Protein AF-A0A924NH27-F1 (afdb_monomer)

Secondary structure (DSSP, 8-state):
-------------GGGTTHHHHHHHHHHHHHHHHHHHSSS-HHHHHHHHHHHHHHHHHHHHHHHHHTT----HHHHHHHHHHHHHHHHHH-TTGGGHHHHHHHHHHHHHHHT-

Solvent-accessible surface area (backbone atoms only — not comparable to full-atom values): 6464 Å² total; per-residue (Å²): 139,78,90,77,80,80,72,81,80,74,73,84,70,75,75,67,80,52,45,69,57,53,50,50,49,51,51,51,52,50,50,55,49,52,54,27,66,74,35,93,51,73,62,50,36,40,51,51,51,19,51,51,41,36,51,52,50,52,52,51,49,52,55,39,40,76,72,74,44,84,75,69,57,72,53,53,44,53,24,31,44,44,25,31,51,32,36,70,74,65,36,86,76,49,31,62,57,37,54,54,54,31,51,52,50,47,52,52,61,51,72,76,101

pLDDT: mean 80.41, std 10.98, range [51.5, 97.88]

Foldseek 3Di:
DDDPPPDPPPDPDPVPVCVVVVVVVVVVVVVLQVCQVPDPDVCSNLVVQLVVQLVVLVVVQVVVVVVVDHFDNPLSNVLSNVLSVCCVPPNDPRSVVSVVVSVVVRCVVVVVD

Sequence (113 aa):
MTSLDEHPVTTPGRAGRNLPAAIGVGLGLGTVITATVFSPYRWTFAVLVAVAAVVGTVEIVRALRALGAAPPLPPLLAAGAAMGLLGYRQGVEAPLLAPSLTVLACVVLRSTG

Structure (mmCIF, N/CA/C/O backbone):
data_AF-A0A924NH27-F1
#
_entry.id   AF-A0A924NH27-F1
#
loop_
_atom_site.group_PDB
_atom_site.id
_atom_site.type_symbol
_atom_site.label_atom_id
_atom_site.label_alt_id
_atom_site.label_comp_id
_atom_site.label_asym_id
_atom_site.label_entity_id
_atom_site.label_seq_id
_atom_site.pdbx_PDB_ins_code
_atom_site.Cartn_x
_atom_site.Cartn_y
_atom_site.Cartn_z
_atom_site.occupancy
_atom_site.B_iso_or_equiv
_atom_site.auth_seq_id
_atom_site.auth_comp_id
_atom_site.auth_asym_id
_atom_site.auth_atom_id
_atom_site.pdbx_PDB_model_num
ATOM 1 N N . MET A 1 1 ? 4.628 -47.138 41.027 1.00 51.50 1 MET A N 1
ATOM 2 C CA . MET A 1 1 ? 3.374 -46.995 40.255 1.00 51.50 1 MET A CA 1
ATOM 3 C C . MET A 1 1 ? 2.738 -45.690 40.695 1.00 51.50 1 MET A C 1
ATOM 5 O O . MET A 1 1 ? 2.439 -45.592 41.868 1.00 51.50 1 MET A O 1
ATOM 9 N N . THR A 1 2 ? 2.607 -44.632 39.908 1.00 52.53 2 THR A N 1
ATOM 10 C CA . THR A 1 2 ? 2.494 -44.519 38.449 1.00 52.53 2 THR A CA 1
ATOM 11 C C . THR A 1 2 ? 2.829 -43.078 38.070 1.00 52.53 2 THR A C 1
ATOM 13 O O . THR A 1 2 ? 2.265 -42.142 38.628 1.00 52.53 2 THR A O 1
A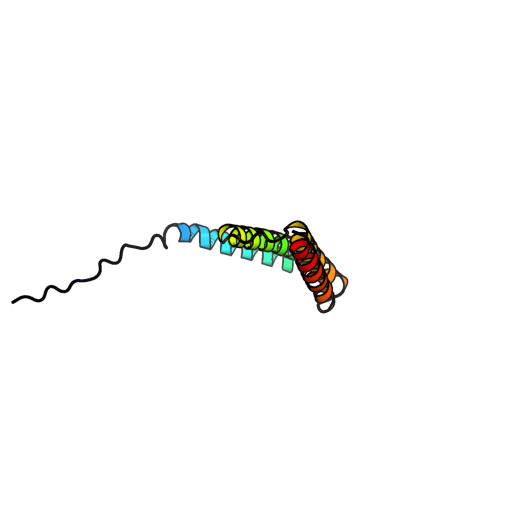TOM 16 N N . SER A 1 3 ? 3.752 -42.932 37.128 1.00 62.16 3 SER A N 1
ATOM 17 C CA . SER A 1 3 ? 3.956 -41.752 36.294 1.00 62.16 3 SER A CA 1
ATOM 18 C C . SER A 1 3 ? 2.653 -41.402 35.574 1.00 62.16 3 SER A C 1
ATOM 20 O O . SER A 1 3 ? 2.194 -42.195 34.755 1.00 62.16 3 SER A O 1
ATOM 22 N N . LEU A 1 4 ? 2.051 -40.249 35.873 1.00 63.53 4 LEU A N 1
ATOM 23 C CA . LEU A 1 4 ? 1.131 -39.612 34.934 1.00 63.53 4 LEU A CA 1
ATOM 24 C C . LEU A 1 4 ? 1.895 -38.464 34.291 1.00 63.53 4 LEU A C 1
ATOM 26 O O . LEU A 1 4 ? 1.920 -37.347 34.801 1.00 63.53 4 LEU A O 1
ATOM 30 N N . ASP A 1 5 ? 2.584 -38.800 33.205 1.00 59.84 5 ASP A N 1
ATOM 31 C CA . ASP A 1 5 ? 3.052 -37.834 32.228 1.00 59.84 5 ASP A CA 1
ATOM 32 C C . ASP A 1 5 ? 1.852 -36.997 31.782 1.00 59.84 5 ASP A C 1
ATOM 34 O O . ASP A 1 5 ? 1.005 -37.441 31.002 1.00 59.84 5 ASP A O 1
ATOM 38 N N . GLU A 1 6 ? 1.753 -35.779 32.304 1.00 66.62 6 GLU A N 1
ATOM 39 C CA . GLU A 1 6 ? 0.852 -34.777 31.762 1.00 66.62 6 GLU A CA 1
ATOM 40 C C . GLU A 1 6 ? 1.473 -34.278 30.458 1.00 66.62 6 GLU A C 1
ATOM 42 O O . GLU A 1 6 ? 2.238 -33.316 30.414 1.00 66.62 6 GLU A O 1
ATOM 47 N N . HIS A 1 7 ? 1.210 -35.008 29.375 1.00 64.94 7 HIS A N 1
ATOM 48 C CA . HIS A 1 7 ? 1.537 -34.553 28.035 1.00 64.94 7 HIS A CA 1
ATOM 49 C C . HIS A 1 7 ? 0.630 -33.358 27.703 1.00 64.94 7 HIS A C 1
ATOM 51 O O . HIS A 1 7 ? -0.589 -33.538 27.617 1.00 64.94 7 HIS A O 1
ATOM 57 N N . PRO A 1 8 ? 1.174 -32.145 27.479 1.00 69.19 8 PRO A N 1
ATOM 58 C CA . PRO A 1 8 ? 0.359 -31.025 27.040 1.00 69.19 8 PRO A CA 1
ATOM 59 C C . PRO A 1 8 ? -0.231 -31.372 25.672 1.00 69.19 8 PRO A C 1
ATOM 61 O O . PRO A 1 8 ? 0.495 -31.565 24.695 1.00 69.19 8 PRO A O 1
ATOM 64 N N . VAL A 1 9 ? -1.560 -31.469 25.604 1.00 64.62 9 VAL A N 1
ATOM 65 C CA . VAL A 1 9 ? -2.285 -31.620 24.342 1.00 64.62 9 VAL A CA 1
ATOM 66 C C . VAL A 1 9 ? -2.093 -30.325 23.562 1.00 64.62 9 VAL A C 1
ATOM 68 O O . VAL A 1 9 ? -2.717 -29.301 23.839 1.00 64.62 9 VAL A O 1
ATOM 71 N N . THR A 1 10 ? -1.190 -30.353 22.588 1.0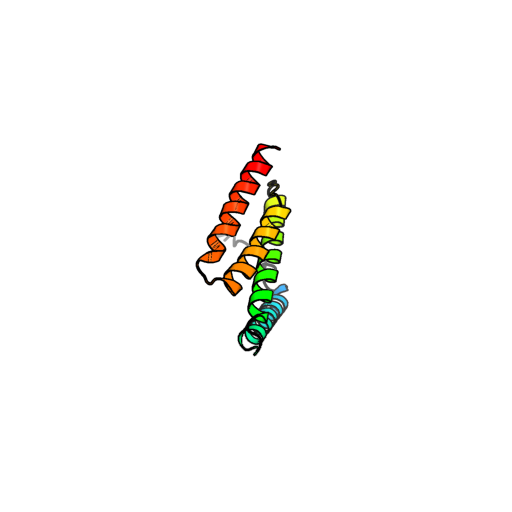0 63.19 10 THR A N 1
ATOM 72 C CA . THR A 1 10 ? -1.040 -29.283 21.610 1.00 63.19 10 THR A CA 1
ATOM 73 C C . THR A 1 10 ? -2.298 -29.254 20.750 1.00 63.19 10 THR A C 1
ATOM 75 O O . THR A 1 10 ? -2.486 -30.070 19.851 1.00 63.19 10 THR A O 1
ATOM 78 N N . THR A 1 11 ? -3.202 -28.314 21.034 1.00 66.62 11 THR A N 1
ATOM 79 C CA . THR A 1 11 ? -4.349 -28.039 20.165 1.00 66.62 11 THR A CA 1
ATOM 80 C C . THR A 1 11 ? -3.826 -27.783 18.746 1.00 66.62 11 THR A C 1
ATOM 82 O O . THR A 1 11 ? -3.027 -26.858 18.570 1.00 66.62 11 THR A O 1
ATOM 85 N N . PRO A 1 12 ? -4.232 -28.566 17.727 1.00 62.56 12 PRO A N 1
ATOM 86 C CA . PRO A 1 12 ? -3.726 -28.400 16.371 1.00 62.56 12 PRO A CA 1
ATOM 87 C C . PRO A 1 12 ? -3.994 -26.972 15.883 1.00 62.56 12 PRO A C 1
ATOM 89 O O . PRO A 1 12 ? -5.143 -26.535 15.775 1.00 62.56 12 PRO A O 1
ATOM 92 N N . GLY A 1 13 ? -2.930 -26.209 15.628 1.00 64.69 13 GLY A N 1
ATOM 93 C CA . GLY A 1 13 ? -3.042 -24.823 15.185 1.00 64.69 13 GLY A CA 1
ATOM 94 C C . GLY A 1 13 ? -3.742 -24.728 13.825 1.00 64.69 13 GLY A C 1
ATOM 95 O O . GLY A 1 13 ? -3.437 -25.485 12.906 1.00 64.69 13 GLY A O 1
ATOM 96 N N . ARG A 1 14 ? -4.631 -23.738 13.642 1.00 66.69 14 ARG A N 1
ATOM 97 C CA . ARG A 1 14 ? -5.311 -23.431 12.356 1.00 66.69 14 ARG A CA 1
ATOM 98 C C . ARG A 1 14 ? -4.363 -23.038 11.203 1.00 66.69 14 ARG A C 1
ATOM 100 O O . ARG A 1 14 ? -4.835 -22.664 10.129 1.00 66.69 14 ARG A O 1
ATOM 107 N N . ALA A 1 15 ? -3.051 -23.111 11.409 1.00 59.78 15 ALA A N 1
ATOM 108 C CA . ALA A 1 15 ? -2.006 -22.608 10.524 1.00 59.78 15 ALA A CA 1
ATOM 109 C C . ALA A 1 15 ? -2.039 -23.199 9.097 1.00 59.78 15 ALA A C 1
ATOM 111 O O . ALA A 1 15 ? -1.557 -22.558 8.171 1.00 59.78 15 ALA A O 1
ATOM 112 N N . GLY A 1 16 ? -2.664 -24.363 8.877 1.00 64.50 16 GLY A N 1
ATOM 113 C CA . GLY A 1 16 ? -2.741 -24.994 7.550 1.00 64.50 16 GLY A CA 1
ATOM 114 C C . GLY A 1 16 ? -3.893 -24.532 6.648 1.00 64.50 16 GLY A C 1
ATOM 115 O O . GLY A 1 16 ? -3.824 -24.702 5.433 1.00 64.50 16 GLY A O 1
ATOM 116 N N . ARG A 1 17 ? -4.962 -23.931 7.191 1.00 74.94 17 ARG A N 1
ATOM 117 C CA . ARG A 1 17 ? -6.199 -23.696 6.412 1.00 74.94 17 ARG A CA 1
ATOM 118 C C . ARG A 1 17 ? -6.079 -22.572 5.378 1.00 74.94 17 ARG A C 1
ATOM 120 O O . ARG A 1 17 ? -6.796 -22.579 4.386 1.00 74.94 17 ARG A O 1
ATOM 127 N N . ASN A 1 18 ? -5.160 -21.636 5.601 1.00 86.69 18 ASN A N 1
ATOM 128 C CA . ASN A 1 18 ? -4.874 -20.528 4.687 1.00 86.69 18 ASN A CA 1
ATOM 129 C C . ASN A 1 18 ? -3.613 -20.774 3.840 1.00 86.69 18 ASN A C 1
ATOM 131 O O . ASN A 1 18 ? -3.190 -19.872 3.123 1.00 86.69 18 ASN A O 1
ATOM 135 N N . LEU A 1 19 ? -3.014 -21.972 3.896 1.00 87.56 19 LEU A N 1
ATOM 136 C CA . LEU A 1 19 ? -1.785 -22.292 3.163 1.00 87.56 19 LEU A CA 1
ATOM 137 C C . LEU A 1 19 ? -1.939 -22.105 1.636 1.00 87.56 19 LEU A C 1
ATOM 139 O O . LEU A 1 19 ? -1.094 -21.429 1.049 1.00 87.56 19 LEU A O 1
ATOM 143 N N . PRO A 1 20 ? -3.022 -22.578 0.977 1.00 89.88 20 PRO A N 1
ATOM 144 C CA . PRO A 1 20 ? -3.199 -22.359 -0.462 1.00 89.88 20 PRO A CA 1
ATOM 145 C C . PRO A 1 20 ? -3.411 -20.880 -0.806 1.00 89.88 20 PRO A C 1
ATOM 147 O O . PRO A 1 20 ? -2.903 -20.394 -1.813 1.00 89.88 20 PRO A O 1
ATOM 150 N N . ALA A 1 21 ? -4.123 -20.145 0.055 1.00 91.81 21 ALA A N 1
ATOM 151 C CA . ALA A 1 21 ? -4.347 -18.714 -0.119 1.00 91.81 21 ALA A CA 1
ATOM 152 C C . ALA A 1 21 ? -3.037 -17.921 0.004 1.00 91.81 21 ALA A C 1
ATOM 154 O O . ALA A 1 21 ? -2.783 -17.036 -0.805 1.00 91.81 21 ALA A O 1
ATOM 155 N N . ALA A 1 22 ? -2.176 -18.274 0.962 1.00 90.56 22 ALA A N 1
ATOM 156 C CA . ALA A 1 22 ? -0.866 -17.652 1.128 1.00 90.56 22 ALA A CA 1
ATOM 157 C C . ALA A 1 22 ? 0.025 -17.859 -0.107 1.00 90.56 22 ALA A C 1
ATOM 159 O O . ALA A 1 22 ? 0.644 -16.907 -0.581 1.00 90.56 22 ALA A O 1
ATOM 160 N N . ILE A 1 23 ? 0.032 -19.072 -0.673 1.00 94.06 23 ILE A N 1
ATOM 161 C CA . ILE A 1 23 ? 0.749 -19.371 -1.921 1.00 94.06 23 ILE A C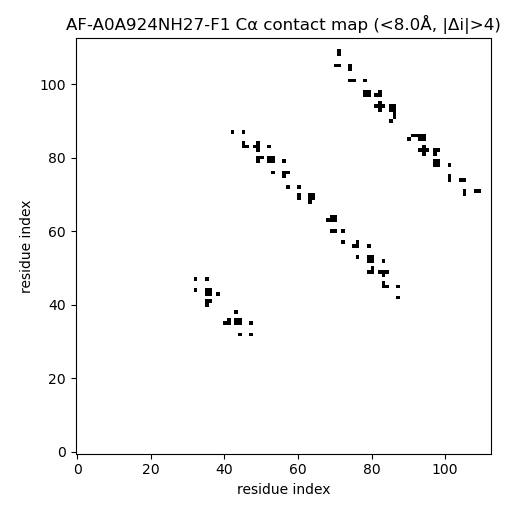A 1
ATOM 162 C C . ILE A 1 23 ? 0.177 -18.541 -3.075 1.00 94.06 23 ILE A C 1
ATOM 164 O O . ILE A 1 23 ? 0.935 -17.909 -3.807 1.00 94.06 23 ILE A O 1
ATOM 168 N N . GLY A 1 24 ? -1.152 -18.487 -3.211 1.00 96.19 24 GLY A N 1
ATOM 169 C CA . GLY A 1 24 ? -1.818 -17.694 -4.246 1.00 96.19 24 GLY A CA 1
ATOM 170 C C . GLY A 1 24 ? -1.482 -16.203 -4.164 1.00 96.19 24 GLY A C 1
ATOM 171 O O . GLY A 1 24 ? -1.171 -15.589 -5.182 1.00 96.19 24 GLY A O 1
ATOM 172 N N . VAL A 1 25 ? -1.471 -15.627 -2.958 1.00 94.88 25 VAL A N 1
ATOM 173 C CA . VAL A 1 25 ? -1.080 -14.225 -2.738 1.00 94.88 25 VAL A CA 1
ATOM 174 C C . VAL A 1 25 ? 0.394 -14.012 -3.067 1.00 94.88 25 VAL A C 1
ATOM 176 O O . VAL A 1 25 ? 0.720 -13.062 -3.774 1.00 94.88 25 VAL A O 1
ATOM 179 N N . GLY A 1 26 ? 1.281 -14.903 -2.615 1.00 94.81 26 GLY A N 1
ATOM 180 C CA . GLY A 1 26 ? 2.711 -14.822 -2.912 1.00 94.81 26 GLY A CA 1
ATOM 181 C C . GLY A 1 26 ? 2.998 -14.861 -4.415 1.00 94.81 26 GLY A C 1
ATOM 182 O O . GLY A 1 26 ? 3.708 -13.999 -4.930 1.00 94.81 26 GLY A O 1
ATOM 183 N N . LEU A 1 27 ? 2.389 -15.807 -5.136 1.00 97.88 27 LEU A N 1
ATOM 184 C CA . LEU A 1 27 ? 2.521 -15.922 -6.590 1.00 97.88 27 LEU A CA 1
ATOM 185 C C . LEU A 1 27 ? 1.887 -14.738 -7.325 1.00 97.88 27 LEU A C 1
ATOM 187 O O . LEU A 1 27 ? 2.467 -14.237 -8.286 1.00 97.88 27 LEU A O 1
ATOM 191 N N . GLY A 1 28 ? 0.727 -14.260 -6.872 1.00 97.38 28 GLY A N 1
ATOM 192 C CA . GLY A 1 28 ? 0.060 -13.100 -7.457 1.00 97.38 28 GLY A CA 1
ATOM 193 C C . GLY A 1 28 ? 0.894 -11.828 -7.313 1.00 97.38 28 GLY A C 1
ATOM 194 O O . GLY A 1 28 ? 1.170 -11.156 -8.305 1.00 97.38 28 GLY A O 1
ATOM 195 N N . LEU A 1 29 ? 1.367 -11.535 -6.098 1.00 95.69 29 LEU A N 1
ATOM 196 C CA . LEU A 1 29 ? 2.237 -10.388 -5.839 1.00 95.69 29 LEU A CA 1
ATOM 197 C C . LEU A 1 29 ? 3.556 -10.504 -6.604 1.00 95.69 29 LEU A C 1
ATOM 199 O O . LEU A 1 29 ? 3.955 -9.545 -7.260 1.00 95.69 29 LEU A O 1
ATOM 203 N N . GLY A 1 30 ? 4.194 -11.678 -6.585 1.00 96.19 30 GLY A N 1
ATOM 204 C CA . GLY A 1 30 ? 5.420 -11.933 -7.342 1.00 96.19 30 GLY A CA 1
ATOM 205 C C . GLY A 1 30 ? 5.233 -11.662 -8.834 1.00 96.19 30 GLY A C 1
ATOM 206 O O . GLY A 1 30 ? 6.005 -10.915 -9.426 1.00 96.19 30 GLY A O 1
ATOM 207 N N . THR A 1 31 ? 4.149 -12.173 -9.421 1.00 97.62 31 THR A N 1
ATOM 208 C CA . THR A 1 31 ? 3.828 -11.984 -10.843 1.00 97.62 31 THR A CA 1
ATOM 209 C C . THR A 1 31 ? 3.603 -10.514 -11.187 1.00 97.62 31 THR A C 1
ATOM 211 O O . THR A 1 31 ? 4.152 -10.028 -12.173 1.00 97.62 31 THR A O 1
ATOM 214 N N . VAL A 1 32 ? 2.838 -9.781 -10.372 1.00 96.69 32 VAL A N 1
ATOM 215 C CA . VAL A 1 32 ? 2.583 -8.344 -10.575 1.00 96.69 32 VAL A CA 1
ATOM 216 C C . VAL A 1 32 ? 3.880 -7.535 -10.485 1.00 96.69 32 VAL A C 1
ATOM 218 O O . VAL A 1 32 ? 4.128 -6.655 -11.313 1.00 96.69 32 VAL A O 1
ATOM 221 N N . ILE A 1 33 ? 4.745 -7.850 -9.520 1.00 94.38 33 ILE A N 1
ATOM 222 C CA . ILE A 1 33 ? 6.045 -7.189 -9.367 1.00 94.38 33 ILE A CA 1
ATOM 223 C C . ILE A 1 33 ? 6.928 -7.476 -10.585 1.00 94.38 33 ILE A C 1
ATOM 225 O O . ILE A 1 33 ? 7.407 -6.543 -11.223 1.00 94.38 33 ILE A O 1
ATOM 229 N N . THR A 1 34 ? 7.105 -8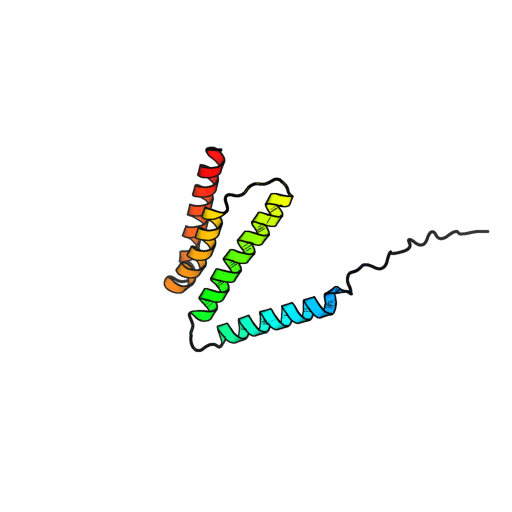.741 -10.967 1.00 95.31 34 THR A N 1
ATOM 230 C CA . THR A 1 34 ? 7.926 -9.106 -12.129 1.00 95.31 34 THR A CA 1
ATOM 231 C C . THR A 1 34 ? 7.382 -8.472 -13.412 1.00 95.31 34 THR A C 1
ATOM 233 O O . THR A 1 34 ? 8.139 -7.852 -14.155 1.00 95.31 34 THR A O 1
ATOM 236 N N . ALA A 1 35 ? 6.069 -8.524 -13.644 1.00 95.06 35 ALA A N 1
ATOM 237 C CA . ALA A 1 35 ? 5.446 -7.916 -14.817 1.00 95.06 35 ALA A CA 1
ATOM 238 C C . ALA A 1 35 ? 5.688 -6.401 -14.894 1.00 95.06 35 ALA A C 1
ATOM 240 O O . ALA A 1 35 ? 5.968 -5.877 -15.968 1.00 95.06 35 ALA A O 1
ATOM 241 N N . THR A 1 36 ? 5.619 -5.689 -13.765 1.00 92.12 36 THR A N 1
ATOM 242 C CA . THR A 1 36 ? 5.846 -4.235 -13.741 1.00 92.12 36 THR A CA 1
ATOM 243 C C . THR A 1 36 ? 7.317 -3.845 -13.852 1.00 92.12 36 THR A C 1
ATOM 245 O O . THR A 1 36 ? 7.597 -2.793 -14.423 1.00 92.12 36 THR A O 1
ATOM 248 N N . VAL A 1 37 ? 8.245 -4.671 -13.356 1.00 91.12 37 VAL A N 1
ATOM 249 C CA . VAL A 1 37 ? 9.699 -4.447 -13.458 1.00 91.12 37 VAL A CA 1
ATOM 250 C C . VAL A 1 37 ? 10.210 -4.676 -14.882 1.00 91.12 37 VAL A C 1
ATOM 252 O O . VAL A 1 37 ? 10.990 -3.870 -15.382 1.00 91.12 37 VAL A O 1
ATOM 255 N N . PHE A 1 38 ? 9.762 -5.745 -15.546 1.00 93.62 38 PHE A N 1
ATOM 256 C CA . PHE A 1 38 ? 10.149 -6.063 -16.928 1.00 93.62 38 PHE A CA 1
ATOM 257 C C . PHE A 1 38 ? 9.275 -5.365 -17.982 1.00 93.62 38 PHE A C 1
ATOM 259 O O . PHE A 1 38 ? 9.475 -5.547 -19.183 1.00 93.62 38 PHE A O 1
ATOM 266 N N . SER A 1 39 ? 8.312 -4.551 -17.546 1.00 91.69 39 SER A N 1
ATOM 267 C CA . SER A 1 39 ? 7.497 -3.725 -18.430 1.00 91.69 39 SER A CA 1
ATOM 268 C C . SER A 1 39 ? 8.374 -2.710 -19.179 1.00 91.69 39 SER A C 1
ATOM 270 O O . SER A 1 39 ? 9.227 -2.064 -18.563 1.00 91.69 39 SER A O 1
ATOM 272 N N . PRO A 1 40 ? 8.139 -2.472 -20.484 1.00 88.44 40 PRO A N 1
ATOM 273 C CA . PRO A 1 40 ? 8.825 -1.407 -21.225 1.00 88.44 40 PRO A CA 1
ATOM 274 C C . PRO A 1 40 ? 8.537 -0.011 -20.643 1.00 88.44 40 PRO A C 1
ATOM 276 O O . PRO A 1 40 ? 9.285 0.944 -20.863 1.00 88.44 40 PRO A O 1
ATOM 279 N N . TYR A 1 41 ? 7.466 0.117 -19.861 1.00 86.94 41 TYR A N 1
ATOM 280 C CA . TYR A 1 41 ? 7.048 1.353 -19.224 1.00 86.94 41 TYR A CA 1
ATOM 281 C C . TYR A 1 41 ? 7.624 1.473 -17.809 1.00 86.94 41 TYR A C 1
ATOM 283 O O . TYR A 1 41 ? 7.010 1.047 -16.839 1.00 86.94 41 TYR A O 1
ATOM 291 N N . ARG A 1 42 ? 8.771 2.145 -17.655 1.00 78.88 42 ARG A N 1
ATOM 292 C CA . ARG A 1 42 ? 9.455 2.318 -16.348 1.00 78.88 42 ARG A CA 1
ATOM 293 C C . ARG A 1 42 ? 8.571 2.927 -15.245 1.00 78.88 42 ARG A C 1
ATOM 295 O O . ARG A 1 42 ? 8.817 2.707 -14.062 1.00 78.88 42 ARG A O 1
ATOM 302 N N . TRP A 1 43 ? 7.535 3.680 -15.616 1.00 84.94 43 TRP A N 1
ATOM 303 C CA . TRP A 1 43 ? 6.600 4.302 -14.677 1.00 84.94 43 TRP A CA 1
ATOM 304 C C . TRP A 1 43 ? 5.626 3.308 -14.024 1.00 84.94 43 TRP A C 1
ATOM 306 O O . TRP A 1 43 ? 5.100 3.606 -12.953 1.00 84.94 43 TRP A O 1
ATOM 316 N N . THR A 1 44 ? 5.397 2.121 -14.603 1.00 87.31 44 THR A N 1
ATOM 317 C CA . THR A 1 44 ? 4.420 1.161 -14.055 1.00 87.31 44 THR A CA 1
ATOM 318 C C . THR A 1 44 ? 4.856 0.603 -12.708 1.00 87.31 44 THR A C 1
ATOM 320 O O . THR A 1 44 ? 4.034 0.462 -11.806 1.00 87.31 44 THR A O 1
ATOM 323 N N . PHE A 1 45 ? 6.155 0.353 -12.533 1.00 85.50 45 PHE A N 1
ATOM 324 C CA . PHE A 1 45 ? 6.701 -0.068 -11.244 1.00 85.50 45 PHE A CA 1
ATOM 325 C C . PHE A 1 45 ? 6.593 1.042 -10.188 1.00 85.50 45 PHE A C 1
ATOM 327 O O . PHE A 1 45 ? 6.196 0.783 -9.056 1.00 85.50 45 PHE A O 1
ATOM 334 N N . ALA A 1 46 ? 6.860 2.297 -10.565 1.00 85.62 46 ALA A N 1
ATOM 335 C CA . ALA A 1 46 ? 6.720 3.434 -9.655 1.00 85.62 46 ALA A CA 1
ATOM 336 C C . ALA A 1 46 ? 5.272 3.620 -9.169 1.00 85.62 46 ALA A C 1
ATOM 338 O O . ALA A 1 46 ? 5.043 3.852 -7.983 1.00 85.62 46 ALA A O 1
ATOM 339 N N . VAL A 1 47 ? 4.290 3.461 -10.064 1.00 86.06 47 VAL A N 1
ATOM 340 C CA . VAL A 1 47 ? 2.866 3.495 -9.697 1.00 86.06 47 VAL A CA 1
ATOM 341 C C . VAL A 1 47 ? 2.512 2.341 -8.762 1.00 86.06 47 VAL A C 1
ATOM 343 O O . VAL A 1 47 ? 1.850 2.572 -7.751 1.00 86.06 47 VAL A O 1
ATOM 346 N N . LEU A 1 48 ? 2.987 1.123 -9.046 1.00 89.88 48 LEU A N 1
ATOM 347 C CA . LEU A 1 48 ? 2.771 -0.030 -8.169 1.00 89.88 48 LEU A CA 1
ATOM 348 C C . LEU A 1 48 ? 3.299 0.238 -6.753 1.00 89.88 48 LEU A C 1
ATOM 350 O O . LEU A 1 48 ? 2.580 0.020 -5.780 1.00 89.88 48 LEU A O 1
ATOM 354 N N . VAL A 1 49 ? 4.526 0.753 -6.636 1.00 87.81 49 VAL A N 1
ATOM 355 C CA . VAL A 1 49 ? 5.148 1.085 -5.345 1.00 87.81 49 VAL A CA 1
ATOM 356 C C . VAL A 1 49 ? 4.368 2.179 -4.614 1.00 87.81 49 VAL A C 1
ATOM 358 O O . VAL A 1 49 ? 4.122 2.046 -3.417 1.00 87.81 49 VAL A O 1
ATOM 361 N N . ALA A 1 50 ? 3.928 3.229 -5.313 1.00 85.38 50 ALA A N 1
ATOM 362 C CA . ALA A 1 50 ? 3.134 4.298 -4.707 1.00 85.38 50 ALA A CA 1
ATOM 363 C C . ALA A 1 50 ? 1.801 3.774 -4.141 1.00 85.38 50 ALA A C 1
ATOM 365 O O . ALA A 1 50 ? 1.434 4.095 -3.009 1.00 85.38 50 ALA A O 1
ATOM 366 N N . VAL A 1 51 ? 1.100 2.919 -4.893 1.00 89.19 51 VAL A N 1
ATOM 367 C CA . VAL A 1 51 ? -0.143 2.279 -4.435 1.00 89.19 51 VAL A CA 1
ATOM 368 C C . VAL A 1 51 ? 0.125 1.355 -3.247 1.00 89.19 51 VAL A C 1
ATOM 370 O O . VAL A 1 51 ? -0.591 1.422 -2.249 1.00 89.19 51 VAL A O 1
ATOM 373 N N . ALA A 1 52 ? 1.176 0.533 -3.311 1.00 89.56 52 ALA A N 1
ATOM 374 C CA . ALA A 1 52 ? 1.553 -0.362 -2.220 1.00 89.56 52 ALA A CA 1
ATOM 375 C C . ALA A 1 52 ? 1.881 0.407 -0.929 1.00 89.56 52 ALA A C 1
ATOM 377 O O . ALA A 1 52 ? 1.447 0.004 0.149 1.00 89.56 52 ALA A O 1
ATOM 378 N N . ALA A 1 53 ? 2.577 1.543 -1.032 1.00 85.38 53 ALA A N 1
ATOM 379 C CA . ALA A 1 53 ? 2.887 2.407 0.106 1.00 85.38 53 ALA A CA 1
ATOM 380 C C . ALA A 1 53 ? 1.621 3.004 0.743 1.00 85.38 53 ALA A C 1
ATOM 382 O O . ALA A 1 53 ? 1.482 3.003 1.968 1.00 85.38 53 ALA A O 1
ATOM 383 N N . VAL A 1 54 ? 0.668 3.466 -0.074 1.00 86.12 54 VAL A N 1
ATOM 384 C CA . VAL A 1 54 ? -0.637 3.961 0.398 1.00 86.12 54 VAL A CA 1
ATOM 385 C C . VAL A 1 54 ? -1.407 2.862 1.130 1.00 86.12 54 VAL A C 1
ATOM 387 O O . VAL A 1 54 ? -1.854 3.079 2.255 1.00 86.12 54 VAL A O 1
ATOM 390 N N . VAL A 1 55 ? -1.519 1.671 0.538 1.00 90.06 55 VAL A N 1
ATOM 391 C CA . VAL A 1 55 ? -2.224 0.536 1.156 1.00 90.06 55 VAL A CA 1
ATOM 392 C C . VAL A 1 55 ? -1.547 0.120 2.461 1.00 90.06 55 VAL A C 1
ATOM 394 O O . VAL A 1 55 ? -2.219 0.010 3.483 1.00 90.06 55 VAL A O 1
ATOM 397 N N . GLY A 1 56 ? -0.219 -0.025 2.469 1.00 86.81 56 GLY A N 1
ATOM 398 C CA . GLY A 1 56 ? 0.540 -0.349 3.678 1.00 86.81 56 GLY A CA 1
ATOM 399 C C . GLY A 1 56 ? 0.338 0.682 4.791 1.00 86.81 56 GLY A C 1
ATOM 400 O O . GLY A 1 56 ? 0.148 0.317 5.948 1.00 86.81 56 GLY A O 1
ATOM 401 N N . THR A 1 57 ? 0.279 1.968 4.438 1.00 87.56 57 THR A N 1
ATOM 402 C CA . THR A 1 57 ? -0.010 3.053 5.388 1.00 87.56 57 THR A CA 1
ATOM 403 C C . THR A 1 57 ? -1.407 2.911 5.990 1.00 87.56 57 THR A C 1
ATOM 405 O O . THR A 1 57 ? -1.571 3.035 7.203 1.00 87.56 57 THR A O 1
ATOM 408 N N . VAL A 1 58 ? -2.418 2.613 5.168 1.00 89.50 58 VAL A N 1
ATOM 409 C CA . VAL A 1 58 ? -3.791 2.385 5.645 1.00 89.50 58 VAL A CA 1
ATOM 410 C C . VAL A 1 58 ? -3.849 1.203 6.608 1.00 89.50 58 VAL A C 1
ATOM 412 O O . VAL A 1 58 ? -4.452 1.331 7.672 1.00 89.50 58 VAL A O 1
ATOM 415 N N . GLU A 1 59 ? -3.217 0.079 6.272 1.00 92.88 59 GLU A N 1
ATOM 416 C CA . GLU A 1 59 ? -3.223 -1.119 7.119 1.00 92.88 59 GLU A CA 1
ATOM 417 C C . GLU A 1 59 ? -2.496 -0.888 8.449 1.00 92.88 59 GLU A C 1
ATOM 419 O O . GLU A 1 59 ? -3.018 -1.248 9.504 1.00 92.88 59 GLU A O 1
ATOM 424 N N . ILE A 1 60 ? -1.351 -0.196 8.437 1.00 87.75 60 ILE A N 1
ATOM 425 C CA . ILE A 1 60 ? -0.639 0.170 9.669 1.00 87.75 60 ILE A CA 1
ATOM 426 C C . ILE A 1 60 ? -1.496 1.098 10.529 1.00 87.75 60 ILE A C 1
ATOM 428 O O . ILE A 1 60 ? -1.637 0.871 11.727 1.00 87.75 60 ILE A O 1
ATOM 432 N N . VAL A 1 61 ? -2.119 2.125 9.948 1.00 88.06 61 VAL A N 1
ATOM 433 C CA . VAL A 1 61 ? -2.965 3.041 10.724 1.00 88.06 61 VAL A CA 1
ATOM 434 C C . VAL A 1 61 ? -4.206 2.335 11.267 1.00 88.06 61 VAL A C 1
ATOM 436 O O . VAL A 1 61 ? -4.609 2.604 12.398 1.00 88.06 61 VAL A O 1
ATOM 439 N N . ARG A 1 62 ? -4.798 1.401 10.516 1.00 88.31 62 ARG A N 1
ATOM 440 C CA . ARG A 1 62 ? -5.881 0.537 11.014 1.00 88.31 62 ARG A CA 1
ATOM 441 C C . ARG A 1 62 ? -5.418 -0.316 12.195 1.00 88.31 62 ARG A C 1
ATOM 443 O O . ARG A 1 62 ? -6.114 -0.350 13.207 1.00 88.31 62 ARG A O 1
ATOM 450 N N . ALA A 1 63 ? -4.241 -0.934 12.102 1.00 89.06 63 ALA A N 1
ATOM 451 C CA . ALA A 1 63 ? -3.660 -1.715 13.192 1.00 89.06 63 ALA A CA 1
ATOM 452 C C . ALA A 1 63 ? -3.381 -0.852 14.435 1.00 89.06 63 ALA A C 1
ATOM 454 O O . ALA A 1 63 ? -3.709 -1.245 15.551 1.00 89.06 63 ALA A O 1
ATOM 455 N N . LEU A 1 64 ? -2.858 0.363 14.251 1.00 88.31 64 LEU A N 1
ATOM 456 C CA . LEU A 1 64 ? -2.625 1.320 15.336 1.00 88.31 64 LEU A CA 1
ATOM 457 C C . LEU A 1 64 ? -3.930 1.794 15.992 1.00 88.31 64 LEU A C 1
ATOM 459 O O . LEU A 1 64 ? -3.988 1.937 17.211 1.00 88.31 64 LEU A O 1
ATOM 463 N N . ARG A 1 65 ? -5.000 1.979 15.212 1.00 87.88 65 ARG A N 1
ATOM 464 C CA . ARG A 1 65 ? -6.337 2.299 15.739 1.00 87.88 65 ARG A CA 1
ATOM 465 C C . ARG A 1 65 ? -6.913 1.192 16.601 1.00 87.88 65 ARG A C 1
ATOM 467 O O . ARG A 1 65 ? -7.527 1.492 17.619 1.00 87.88 65 ARG A O 1
ATOM 474 N N . ALA A 1 66 ? -6.664 -0.066 16.248 1.00 88.88 66 ALA A N 1
ATOM 475 C CA . ALA A 1 66 ? -7.041 -1.195 17.095 1.00 88.88 66 ALA A CA 1
ATOM 476 C C . ALA A 1 66 ? -6.312 -1.186 18.456 1.00 88.88 66 ALA A C 1
ATOM 478 O O . ALA A 1 66 ? -6.822 -1.744 19.421 1.00 88.88 66 ALA A O 1
ATOM 479 N N . LEU A 1 67 ? -5.161 -0.511 18.548 1.00 89.81 67 LEU A N 1
ATOM 480 C CA . LEU A 1 67 ? -4.386 -0.316 19.779 1.00 89.81 67 LEU A CA 1
ATOM 481 C C . LEU A 1 67 ? -4.743 0.986 20.527 1.00 89.81 67 LEU A C 1
ATOM 483 O O . LEU A 1 67 ? -4.076 1.337 21.496 1.00 89.81 67 LEU A O 1
ATOM 487 N N . GLY A 1 68 ? -5.771 1.720 20.087 1.00 87.06 68 GLY A N 1
ATOM 488 C CA . GLY A 1 68 ? -6.216 2.972 20.711 1.00 87.06 68 GLY A CA 1
ATOM 489 C C . GLY A 1 68 ? -5.474 4.230 20.246 1.00 87.06 68 GLY A C 1
ATOM 490 O O . GLY A 1 68 ? -5.766 5.322 20.731 1.00 87.06 68 GLY A O 1
ATOM 491 N N . ALA A 1 69 ? -4.546 4.124 19.291 1.00 84.94 69 ALA A N 1
ATOM 492 C CA . ALA A 1 69 ? -3.898 5.287 18.691 1.00 84.94 69 ALA A CA 1
ATOM 493 C C . ALA A 1 69 ? -4.736 5.845 17.528 1.00 84.94 69 ALA A C 1
ATOM 495 O O . ALA A 1 69 ? -5.227 5.096 16.689 1.00 84.94 69 ALA A O 1
ATOM 496 N N . ALA A 1 70 ? -4.841 7.170 17.396 1.00 82.62 70 ALA A N 1
ATOM 497 C CA . ALA A 1 70 ? -5.547 7.814 16.283 1.00 82.62 70 ALA A CA 1
ATOM 498 C C . ALA A 1 70 ? -4.593 8.631 15.384 1.00 82.62 70 ALA A C 1
ATOM 500 O O . ALA A 1 70 ? -4.607 9.861 15.436 1.00 82.62 70 ALA A O 1
ATOM 501 N N . PRO A 1 71 ? -3.756 7.984 14.544 1.00 80.06 71 PRO A N 1
ATOM 502 C CA . PRO A 1 71 ? -2.884 8.703 13.621 1.00 80.06 71 PRO A CA 1
ATOM 503 C C . PRO A 1 71 ? -3.689 9.531 12.600 1.00 80.06 71 PRO A C 1
ATOM 505 O O . PRO A 1 71 ? -4.705 9.038 12.080 1.00 80.06 71 PRO A O 1
ATOM 508 N N . PRO A 1 72 ? -3.231 10.748 12.248 1.00 82.00 72 PRO A N 1
ATOM 509 C CA . PRO A 1 72 ? -3.853 11.553 11.204 1.00 82.00 72 PRO A CA 1
ATOM 510 C C . PRO A 1 72 ? -3.579 10.926 9.826 1.00 82.00 72 PRO A C 1
ATOM 512 O O . PRO A 1 72 ? -2.479 11.000 9.290 1.00 82.00 72 PRO A O 1
ATOM 515 N N . LEU A 1 73 ? -4.600 10.291 9.239 1.00 78.62 73 LEU A N 1
ATOM 516 C CA . LEU A 1 73 ? -4.507 9.594 7.944 1.00 78.62 73 LEU A CA 1
ATOM 517 C C . LEU A 1 73 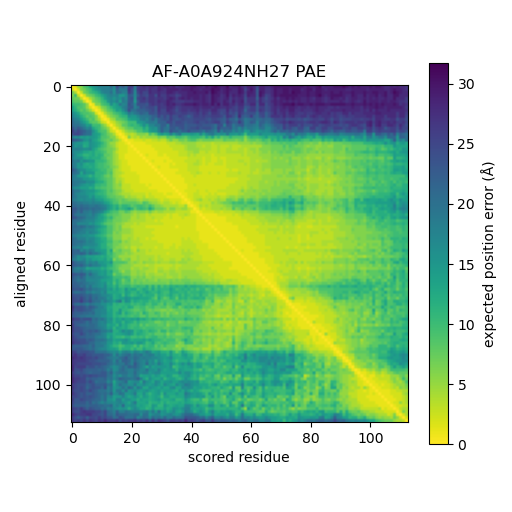? -4.170 10.501 6.748 1.00 78.62 73 LEU A C 1
ATOM 519 O O . LEU A 1 73 ? -3.292 10.121 5.975 1.00 78.62 73 LEU A O 1
ATOM 523 N N . PRO A 1 74 ? -4.829 11.663 6.553 1.00 83.50 74 PRO A N 1
ATOM 524 C CA . PRO A 1 74 ? -4.603 12.484 5.363 1.00 83.50 74 PRO A CA 1
ATOM 525 C C . PRO A 1 74 ? -3.129 12.856 5.115 1.00 83.50 74 PRO A C 1
ATOM 527 O O . PRO A 1 74 ? -2.666 12.644 3.992 1.00 83.50 74 PRO A O 1
ATOM 530 N N . PRO A 1 75 ? -2.354 13.333 6.116 1.00 80.75 75 PRO A N 1
ATOM 531 C CA . PRO A 1 75 ? -0.947 13.661 5.895 1.00 80.75 75 PRO A CA 1
ATOM 532 C C . PRO A 1 75 ? -0.094 12.416 5.616 1.00 80.75 75 PRO A C 1
ATOM 534 O O . PRO A 1 75 ? 0.778 12.467 4.755 1.00 80.75 75 PRO A O 1
ATOM 537 N N . LEU A 1 76 ? -0.372 11.278 6.263 1.00 77.44 76 LEU A N 1
ATOM 538 C CA . LEU A 1 76 ? 0.372 10.032 6.033 1.00 77.44 76 LEU A CA 1
ATOM 539 C C . LEU A 1 76 ? 0.185 9.499 4.605 1.00 77.44 76 LEU A C 1
ATOM 541 O O . LEU A 1 76 ? 1.146 9.071 3.966 1.00 77.44 76 LEU A O 1
ATOM 545 N N . LEU A 1 77 ? -1.040 9.572 4.080 1.00 81.69 77 LEU A N 1
ATOM 546 C CA . LEU A 1 77 ? -1.333 9.181 2.702 1.00 81.69 77 LEU A CA 1
ATOM 547 C C . LEU A 1 77 ? -0.653 10.103 1.687 1.00 81.69 77 LEU A C 1
ATOM 549 O O . LEU A 1 77 ? -0.065 9.622 0.715 1.00 81.69 77 LEU A O 1
ATOM 553 N N . ALA A 1 78 ? -0.695 11.417 1.931 1.00 80.38 78 ALA A N 1
ATOM 554 C CA . ALA A 1 78 ? -0.016 12.399 1.092 1.00 80.38 78 ALA A CA 1
ATOM 555 C C . ALA A 1 78 ? 1.500 12.146 1.044 1.00 80.38 78 ALA A C 1
ATOM 557 O O . ALA A 1 78 ? 2.096 12.194 -0.031 1.00 80.38 78 ALA A O 1
ATOM 558 N N . ALA A 1 79 ? 2.108 11.793 2.181 1.00 76.38 79 ALA A N 1
ATOM 559 C CA . ALA A 1 79 ? 3.524 11.451 2.277 1.00 76.38 79 ALA A CA 1
ATOM 560 C C . ALA A 1 79 ? 3.897 10.227 1.436 1.00 76.38 79 ALA A C 1
ATOM 562 O O . ALA A 1 79 ? 4.852 10.281 0.662 1.00 76.38 79 ALA A O 1
ATOM 563 N N . GLY A 1 80 ? 3.134 9.136 1.570 1.00 78.88 80 GLY A N 1
ATOM 564 C CA . GLY A 1 80 ? 3.388 7.888 0.847 1.00 78.88 80 GLY A CA 1
ATOM 565 C C . GLY A 1 80 ? 3.299 8.066 -0.670 1.00 78.88 80 GLY A C 1
ATOM 566 O O . GLY A 1 80 ? 4.167 7.597 -1.407 1.00 78.88 80 GLY A O 1
ATOM 567 N N . ALA A 1 81 ? 2.304 8.824 -1.142 1.00 80.06 81 ALA A N 1
ATOM 568 C CA . ALA A 1 81 ? 2.177 9.164 -2.557 1.00 80.06 81 ALA A CA 1
ATOM 569 C C . ALA A 1 81 ? 3.312 10.092 -3.037 1.00 80.06 81 ALA A C 1
ATOM 571 O O . ALA A 1 81 ? 3.896 9.865 -4.100 1.00 80.06 81 ALA A O 1
ATOM 572 N N . ALA A 1 82 ? 3.661 11.109 -2.240 1.00 79.50 82 ALA A N 1
ATOM 573 C CA . ALA A 1 82 ? 4.734 12.047 -2.561 1.00 79.50 82 ALA A CA 1
ATOM 574 C C . ALA A 1 82 ? 6.104 11.359 -2.640 1.00 79.50 82 ALA A C 1
ATOM 576 O O . ALA A 1 82 ? 6.871 11.660 -3.552 1.00 79.50 82 ALA A O 1
ATOM 577 N N . MET A 1 83 ? 6.401 10.403 -1.752 1.00 76.81 83 MET A N 1
ATOM 578 C CA . MET A 1 83 ? 7.633 9.606 -1.798 1.00 76.81 83 MET A CA 1
ATOM 579 C C . MET A 1 83 ? 7.777 8.833 -3.108 1.00 7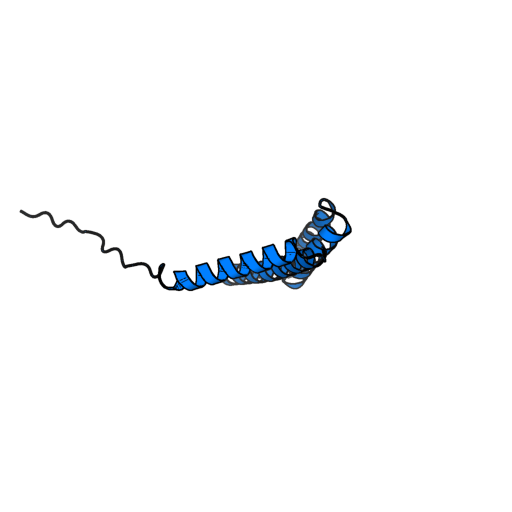6.81 83 MET A C 1
ATOM 581 O O . MET A 1 83 ? 8.836 8.889 -3.729 1.00 76.81 83 MET A O 1
ATOM 585 N N . GLY A 1 84 ? 6.720 8.134 -3.540 1.00 77.00 84 GLY A N 1
ATOM 586 C CA . GLY A 1 84 ? 6.747 7.371 -4.790 1.00 77.00 84 GLY A CA 1
ATOM 587 C C . GLY A 1 84 ? 6.991 8.270 -6.004 1.00 77.00 84 GLY A C 1
ATOM 588 O O . GLY A 1 84 ? 7.795 7.946 -6.880 1.00 77.00 84 GLY A O 1
ATOM 589 N N . LEU A 1 85 ? 6.360 9.448 -6.020 1.00 78.69 85 LEU A N 1
ATOM 590 C CA . LEU A 1 85 ? 6.533 10.431 -7.086 1.00 78.69 85 LEU A CA 1
ATOM 591 C C . LEU A 1 85 ? 7.937 11.063 -7.086 1.00 78.69 85 LEU A C 1
ATOM 593 O O . LEU A 1 85 ? 8.565 11.162 -8.142 1.00 78.69 85 LEU A O 1
ATOM 597 N N . LEU A 1 86 ? 8.432 11.482 -5.917 1.00 75.25 86 LEU A N 1
ATOM 598 C CA . LEU A 1 86 ? 9.757 12.088 -5.753 1.00 75.25 86 LEU A CA 1
ATOM 599 C C . LEU A 1 86 ? 10.868 11.091 -6.078 1.00 75.25 86 LEU A C 1
ATOM 601 O O . LEU A 1 86 ? 11.781 11.439 -6.819 1.00 75.25 86 LEU A O 1
ATOM 605 N N . GLY A 1 87 ? 10.754 9.850 -5.604 1.00 75.62 87 GLY A N 1
ATOM 606 C CA . GLY A 1 87 ? 11.721 8.793 -5.893 1.00 75.62 87 GLY A CA 1
ATOM 607 C C . GLY A 1 87 ? 11.812 8.472 -7.384 1.00 75.62 87 GLY A C 1
ATOM 608 O O . GLY A 1 87 ? 12.905 8.262 -7.902 1.00 75.62 87 GLY A O 1
ATOM 609 N N . TYR A 1 88 ? 10.683 8.512 -8.104 1.00 78.31 88 TYR A N 1
ATOM 610 C CA . TYR A 1 88 ? 10.670 8.323 -9.556 1.00 78.31 88 TYR A CA 1
ATOM 611 C C . TYR A 1 88 ? 11.279 9.506 -10.326 1.00 78.31 88 TYR A C 1
ATOM 613 O O . TYR A 1 88 ? 11.988 9.302 -11.309 1.00 78.31 88 TYR A O 1
ATOM 621 N N . ARG A 1 89 ? 10.985 10.748 -9.916 1.00 79.69 89 ARG A N 1
ATOM 622 C CA . ARG A 1 89 ? 11.382 11.962 -10.655 1.00 79.69 89 ARG A CA 1
ATOM 623 C C . ARG A 1 89 ? 12.799 12.438 -10.343 1.00 79.69 89 ARG A C 1
ATOM 625 O O . ARG A 1 89 ? 13.460 12.950 -11.237 1.00 79.69 89 ARG A O 1
ATOM 632 N N . GLN A 1 90 ? 13.212 12.350 -9.082 1.00 77.69 90 GLN A N 1
ATOM 633 C CA . GLN A 1 90 ? 14.368 13.075 -8.540 1.00 77.69 90 GLN A CA 1
ATOM 634 C C . GLN A 1 90 ? 15.443 12.144 -7.955 1.00 77.69 90 GLN A C 1
ATOM 636 O O . GLN A 1 90 ? 16.457 12.614 -7.448 1.00 77.69 90 GLN A O 1
ATOM 641 N N . GLY A 1 91 ? 15.249 10.825 -8.051 1.00 70.38 91 GLY A N 1
ATOM 642 C CA . GLY A 1 91 ? 16.189 9.830 -7.541 1.00 70.38 91 GLY A CA 1
ATOM 643 C C . GLY A 1 91 ? 16.028 9.545 -6.045 1.00 70.38 91 GLY A C 1
ATOM 644 O O . GLY A 1 91 ? 15.105 10.025 -5.391 1.00 70.38 91 GLY A O 1
ATOM 645 N N . VAL A 1 92 ? 16.928 8.717 -5.510 1.00 69.44 92 VAL A N 1
ATOM 646 C CA . VAL A 1 92 ? 16.812 8.075 -4.182 1.00 69.44 92 VAL A CA 1
ATOM 647 C C . VAL A 1 92 ? 16.961 9.053 -3.005 1.00 69.44 92 VAL A C 1
ATOM 649 O O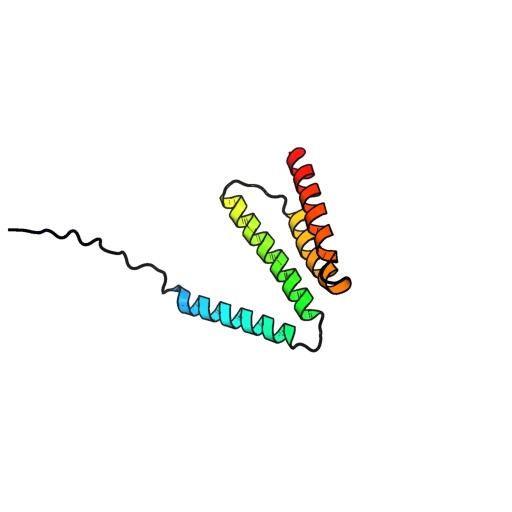 . VAL A 1 92 ? 16.471 8.770 -1.918 1.00 69.44 92 VAL A O 1
ATOM 652 N N . GLU A 1 93 ? 17.571 10.218 -3.222 1.00 70.38 93 GLU A N 1
ATOM 653 C CA . GLU A 1 93 ? 17.825 11.237 -2.187 1.00 70.38 93 GLU A CA 1
ATOM 654 C C . GLU A 1 93 ? 16.579 12.093 -1.869 1.00 70.38 93 GLU A C 1
ATOM 656 O O . GLU A 1 93 ? 16.362 12.542 -0.744 1.00 70.38 93 GLU A O 1
ATOM 661 N N . ALA A 1 94 ? 15.712 12.316 -2.860 1.00 69.88 94 ALA A N 1
ATOM 662 C CA . ALA A 1 94 ? 14.568 13.225 -2.757 1.00 69.88 94 ALA A CA 1
ATOM 663 C C . ALA A 1 94 ? 13.403 12.785 -1.833 1.00 69.88 94 ALA A C 1
ATOM 665 O O . ALA A 1 94 ? 12.730 13.659 -1.274 1.00 69.88 94 ALA A O 1
ATOM 666 N N . PRO A 1 95 ? 13.113 11.482 -1.630 1.00 71.88 95 PRO A N 1
ATOM 667 C CA . PRO A 1 95 ? 12.011 11.027 -0.787 1.00 71.88 95 PRO A CA 1
ATOM 668 C C . PRO A 1 95 ? 12.133 11.402 0.690 1.00 71.88 95 PRO A C 1
ATOM 670 O O . PRO A 1 95 ? 11.116 11.375 1.369 1.00 71.88 95 PRO A O 1
ATOM 673 N N . LEU A 1 96 ? 13.318 11.766 1.198 1.00 72.25 96 LEU A N 1
ATOM 674 C CA . LEU A 1 96 ? 13.552 12.072 2.620 1.00 72.25 96 LEU A CA 1
ATOM 675 C C . LEU A 1 96 ? 12.809 13.329 3.112 1.00 72.25 96 LEU A C 1
ATOM 677 O O . LEU A 1 96 ? 12.510 13.459 4.302 1.00 72.25 96 LEU A O 1
ATOM 681 N N . LEU A 1 97 ? 12.450 14.242 2.208 1.00 71.62 97 LEU A N 1
ATOM 682 C CA . LEU A 1 97 ? 11.758 15.488 2.554 1.00 71.62 97 LEU A CA 1
ATOM 683 C C . LEU A 1 97 ? 10.270 15.270 2.878 1.00 71.62 97 LEU A C 1
ATOM 685 O O . LEU A 1 97 ? 9.748 15.848 3.832 1.00 71.62 97 LEU A O 1
ATOM 689 N N . ALA A 1 98 ? 9.593 14.396 2.130 1.00 70.81 98 ALA A N 1
ATOM 690 C CA . ALA A 1 98 ? 8.172 14.093 2.311 1.00 70.81 98 ALA A CA 1
ATOM 691 C C . ALA A 1 98 ? 7.795 13.534 3.708 1.00 70.81 98 ALA A C 1
ATOM 693 O O . ALA A 1 98 ? 6.869 14.076 4.320 1.00 70.81 98 ALA A O 1
ATOM 694 N N . PRO A 1 99 ? 8.472 12.508 4.272 1.00 67.50 99 PRO A N 1
ATOM 695 C CA . PRO A 1 99 ? 8.165 11.998 5.607 1.00 67.50 99 PRO A CA 1
ATOM 696 C C . PRO A 1 99 ? 8.504 13.025 6.677 1.00 67.50 99 PRO A C 1
ATOM 698 O O . PRO A 1 99 ? 7.757 13.149 7.635 1.00 67.50 99 PRO A O 1
ATOM 701 N N . SER A 1 100 ? 9.581 13.791 6.504 1.00 76.94 100 SER A N 1
ATOM 702 C CA . SER A 1 100 ? 10.020 14.797 7.474 1.00 76.94 100 SER A CA 1
ATOM 703 C C . SER A 1 100 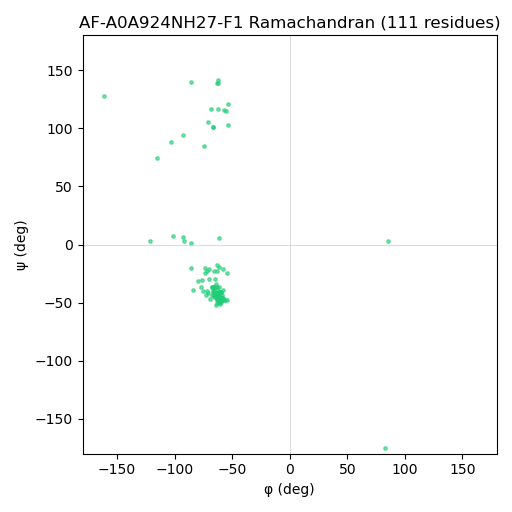? 8.967 15.894 7.654 1.00 76.94 100 SER A C 1
ATOM 705 O O . SER A 1 100 ? 8.555 16.192 8.776 1.00 76.94 100 SER A O 1
ATOM 707 N N . LEU A 1 101 ? 8.440 16.427 6.546 1.00 73.69 101 LEU A N 1
ATOM 708 C CA . LEU A 1 101 ? 7.325 17.382 6.567 1.00 73.69 101 LEU A CA 1
ATOM 709 C C . LEU A 1 101 ? 6.040 16.764 7.124 1.00 73.69 101 LEU A C 1
ATOM 711 O O . LEU A 1 101 ? 5.264 17.431 7.803 1.00 73.69 101 LEU A O 1
ATOM 715 N N . THR A 1 102 ? 5.822 15.478 6.871 1.00 67.62 102 THR A N 1
ATOM 716 C CA . THR A 1 102 ? 4.644 14.757 7.362 1.00 67.62 102 THR A CA 1
ATOM 717 C C . THR A 1 102 ? 4.710 14.512 8.859 1.00 67.62 102 THR A C 1
ATOM 719 O O . THR A 1 102 ? 3.701 14.677 9.534 1.00 67.62 102 THR A O 1
ATOM 722 N N . VAL A 1 103 ? 5.880 14.163 9.398 1.00 78.94 103 VAL A N 1
ATOM 723 C CA . VAL A 1 103 ? 6.110 14.064 10.842 1.00 78.94 103 VAL A CA 1
ATOM 724 C C . VAL A 1 103 ? 5.825 15.414 11.486 1.00 78.94 103 VAL A C 1
ATOM 726 O O . VAL A 1 103 ? 5.069 15.464 12.453 1.00 78.94 103 VAL A O 1
ATOM 729 N N . LEU A 1 104 ? 6.327 16.509 10.904 1.00 74.25 104 LEU A N 1
ATOM 730 C CA . LEU A 1 104 ? 6.034 17.858 11.386 1.00 74.25 104 LEU A CA 1
ATOM 731 C C . LEU A 1 104 ? 4.526 18.153 11.366 1.00 74.25 104 LEU A C 1
ATOM 733 O O . LEU A 1 104 ? 3.971 18.580 12.375 1.00 74.25 104 LEU A O 1
ATOM 737 N N . ALA A 1 105 ? 3.841 17.852 10.262 1.00 76.81 105 ALA A N 1
ATOM 738 C CA . ALA A 1 105 ? 2.395 18.015 10.153 1.00 76.81 105 ALA A CA 1
ATOM 739 C C . ALA A 1 105 ? 1.630 17.150 11.170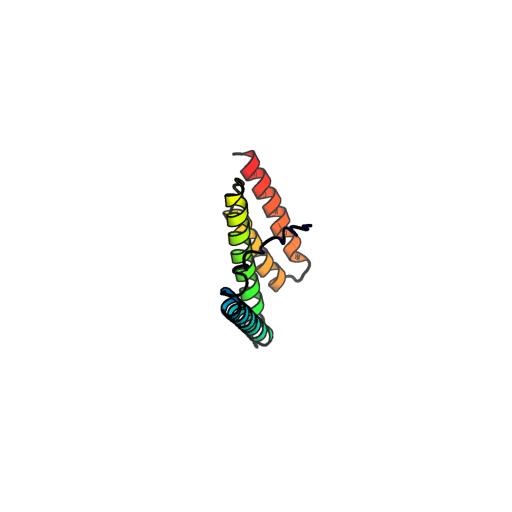 1.00 76.81 105 ALA A C 1
ATOM 741 O O . ALA A 1 105 ? 0.679 17.626 11.781 1.00 76.81 105 ALA A O 1
ATOM 742 N N . CYS A 1 106 ? 2.053 15.902 11.397 1.00 78.06 106 CYS A N 1
ATOM 743 C CA . CYS A 1 106 ? 1.451 15.008 12.385 1.00 78.06 106 CYS A CA 1
ATOM 744 C C . CYS A 1 106 ? 1.635 15.537 13.810 1.00 78.06 106 CYS A C 1
ATOM 746 O O . CYS A 1 106 ? 0.685 15.495 14.584 1.00 78.06 106 CYS A O 1
ATOM 748 N N . VAL A 1 107 ? 2.823 16.046 14.154 1.00 76.19 107 VAL A N 1
ATOM 749 C CA . VAL A 1 107 ? 3.098 16.652 15.466 1.00 76.19 107 VAL A CA 1
ATOM 750 C C . VAL A 1 107 ? 2.226 17.884 15.673 1.00 76.19 107 VAL A C 1
ATOM 752 O O . VAL A 1 107 ? 1.569 17.982 16.704 1.00 76.19 107 VAL A O 1
ATOM 755 N N . VAL A 1 108 ? 2.149 18.776 14.682 1.00 80.12 108 VAL A N 1
ATOM 756 C CA . VAL A 1 108 ? 1.306 19.978 14.751 1.00 80.12 108 VAL A CA 1
ATOM 757 C C . VAL A 1 108 ? -0.165 19.595 14.918 1.00 80.12 108 VAL A C 1
ATOM 759 O O . VAL A 1 108 ? -0.793 20.039 15.874 1.00 80.12 108 VAL A O 1
ATOM 762 N N . LEU A 1 109 ? -0.688 18.707 14.067 1.00 78.50 109 LEU A N 1
ATOM 763 C CA . LEU A 1 109 ? -2.082 18.248 14.115 1.00 78.50 109 LEU A CA 1
ATOM 764 C C . LEU A 1 109 ? -2.419 17.456 15.383 1.00 78.50 109 LEU A C 1
ATOM 766 O O . LEU A 1 109 ? -3.564 17.466 15.821 1.00 78.50 109 LEU A O 1
ATOM 770 N N . ARG A 1 110 ? -1.446 16.755 15.975 1.00 77.50 110 ARG A N 1
ATOM 771 C CA . ARG A 1 110 ? -1.630 16.080 17.263 1.00 77.50 110 ARG A CA 1
ATOM 772 C C . ARG A 1 110 ? -1.586 17.062 18.427 1.00 77.50 110 ARG A C 1
ATOM 774 O O . ARG A 1 110 ? -2.301 16.841 19.396 1.00 77.50 110 ARG A O 1
ATOM 781 N N . SER A 1 111 ? -0.737 18.087 18.352 1.00 68.56 111 SER A N 1
ATOM 782 C CA . SER A 1 111 ? -0.580 19.103 19.400 1.00 68.56 111 SER A CA 1
ATOM 783 C C . SER A 1 111 ? -1.770 20.058 19.497 1.00 68.56 111 SER A C 1
ATOM 785 O O . SER A 1 111 ? -1.988 20.649 20.548 1.00 68.56 111 SER A O 1
ATOM 787 N N . THR A 1 112 ? -2.548 20.195 18.420 1.00 69.06 112 THR A N 1
ATOM 788 C CA . THR A 1 112 ? -3.759 21.023 18.370 1.00 69.06 112 THR A CA 1
ATOM 789 C C . THR A 1 112 ? -5.047 20.270 18.722 1.00 69.06 112 THR A C 1
ATOM 791 O O . THR A 1 112 ? -6.116 20.876 18.656 1.00 69.06 112 THR A O 1
ATOM 794 N N . GLY A 1 113 ? -4.971 18.984 19.095 1.00 51.62 113 GLY A N 1
ATOM 795 C CA . GLY A 1 113 ? -6.122 18.129 19.423 1.00 51.62 113 GLY A CA 1
ATOM 796 C C . GLY A 1 113 ? -6.008 17.374 20.741 1.00 51.62 113 GLY A C 1
ATOM 797 O O . GLY A 1 113 ? -4.885 17.216 21.273 1.00 51.62 113 GLY A O 1
#

Mean predicted aligned error: 10.73 Å

Nearest PDB structures (foldseek):
  7y68-assembly1_A  TM=3.712E-01  e=3.271E+00  Homo sapiens

Radius of gyration: 21.92 Å; Cα contacts (8 Å, |Δi|>4): 70; chains: 1; bounding box: 25×68×62 Å